Protein AF-A0A9D1P6Y2-F1 (afdb_monomer)

Radius of gyration: 13.57 Å; Cα contacts (8 Å, |Δi|>4): 41; chains: 1; bounding box: 32×28×33 Å

Structure (mmCIF, N/CA/C/O backbone):
data_AF-A0A9D1P6Y2-F1
#
_entry.id   AF-A0A9D1P6Y2-F1
#
loop_
_atom_site.group_PDB
_atom_site.id
_atom_site.type_symbol
_atom_site.label_atom_id
_atom_site.label_alt_id
_atom_site.label_comp_id
_atom_site.label_asym_id
_atom_site.label_entity_id
_atom_site.label_seq_id
_atom_site.pdbx_PDB_ins_code
_atom_site.Cartn_x
_atom_site.Cartn_y
_atom_site.Cartn_z
_atom_site.occupancy
_atom_site.B_iso_or_equiv
_atom_site.auth_seq_id
_atom_site.auth_comp_id
_atom_site.auth_asym_id
_atom_site.auth_atom_id
_atom_site.pdbx_PDB_model_num
ATOM 1 N N . MET A 1 1 ? -14.245 -8.003 -2.559 1.00 55.44 1 MET A N 1
ATOM 2 C CA . MET A 1 1 ? -13.413 -8.554 -1.472 1.00 55.44 1 MET A CA 1
ATOM 3 C C . MET A 1 1 ? -13.317 -7.451 -0.439 1.00 55.44 1 MET A C 1
ATOM 5 O O . MET A 1 1 ? -12.826 -6.387 -0.783 1.00 55.44 1 MET A O 1
ATOM 9 N N . ASP A 1 2 ? -13.884 -7.633 0.751 1.00 71.25 2 ASP A N 1
ATOM 10 C CA . ASP A 1 2 ? -13.990 -6.552 1.735 1.00 71.25 2 ASP A CA 1
ATOM 11 C C . ASP A 1 2 ? -12.659 -6.337 2.456 1.00 71.25 2 ASP A C 1
ATOM 13 O O . ASP A 1 2 ? -12.225 -7.145 3.281 1.00 71.25 2 ASP A O 1
ATOM 17 N N . PHE A 1 3 ? -12.001 -5.226 2.135 1.00 71.19 3 PHE A N 1
ATOM 18 C CA . PHE A 1 3 ? -10.701 -4.860 2.689 1.00 71.19 3 PHE A CA 1
ATOM 19 C C . PHE A 1 3 ? -10.726 -4.743 4.221 1.00 71.19 3 PHE A C 1
ATOM 21 O O . PHE A 1 3 ? -9.833 -5.242 4.907 1.00 71.19 3 PHE A O 1
ATOM 28 N N . ASN A 1 4 ? -11.814 -4.200 4.774 1.00 75.00 4 ASN A N 1
ATOM 29 C CA . ASN A 1 4 ? -12.042 -4.139 6.218 1.00 75.00 4 ASN A CA 1
ATOM 30 C C . ASN A 1 4 ? -12.024 -5.526 6.885 1.00 75.00 4 ASN A C 1
ATOM 32 O O . ASN A 1 4 ? -11.501 -5.680 7.986 1.00 75.00 4 ASN A O 1
ATOM 36 N N . THR A 1 5 ? -12.537 -6.560 6.215 1.00 79.50 5 THR A N 1
ATOM 37 C CA . THR A 1 5 ? -12.526 -7.933 6.739 1.00 79.50 5 THR A CA 1
ATOM 38 C C . THR A 1 5 ? -11.121 -8.536 6.729 1.00 79.50 5 THR A C 1
ATOM 40 O O . THR A 1 5 ? -10.780 -9.315 7.620 1.00 79.50 5 THR A O 1
ATOM 43 N N . ILE A 1 6 ? -10.284 -8.175 5.752 1.00 78.12 6 ILE A N 1
ATOM 44 C CA . ILE A 1 6 ? -8.876 -8.597 5.700 1.00 78.12 6 ILE A CA 1
ATOM 45 C C . ILE A 1 6 ? -8.096 -7.934 6.836 1.00 78.12 6 ILE A C 1
ATOM 47 O O . ILE A 1 6 ? -7.415 -8.627 7.594 1.00 78.12 6 ILE A O 1
ATOM 51 N N . LEU A 1 7 ? -8.252 -6.617 7.005 1.00 77.56 7 LEU A N 1
ATOM 52 C CA . LEU A 1 7 ? -7.624 -5.888 8.103 1.00 77.56 7 LEU A CA 1
ATOM 53 C C . LEU A 1 7 ? -8.046 -6.450 9.459 1.00 77.56 7 LEU A C 1
ATOM 55 O O . LEU A 1 7 ? -7.185 -6.714 10.289 1.00 77.56 7 LEU A O 1
ATOM 59 N N . ALA A 1 8 ? -9.342 -6.699 9.668 1.00 80.88 8 ALA A N 1
ATOM 60 C CA . ALA A 1 8 ? -9.852 -7.261 10.916 1.00 80.88 8 ALA A CA 1
ATOM 61 C C . ALA A 1 8 ? -9.261 -8.647 11.228 1.00 80.88 8 ALA A C 1
ATOM 63 O O . ALA A 1 8 ? -8.927 -8.928 12.378 1.00 80.88 8 ALA A O 1
ATOM 64 N N . GLN A 1 9 ? -9.071 -9.505 10.220 1.00 80.94 9 GLN A N 1
ATOM 65 C CA . GLN A 1 9 ? -8.436 -10.813 10.409 1.00 80.94 9 GLN A CA 1
ATOM 66 C C . GLN A 1 9 ? -6.945 -10.708 10.749 1.00 80.94 9 GLN A C 1
ATOM 68 O O . GLN A 1 9 ? -6.467 -11.414 11.637 1.00 80.94 9 GLN A O 1
ATOM 73 N N . ILE A 1 10 ? -6.203 -9.831 10.066 1.00 79.50 10 ILE A N 1
ATOM 74 C CA . ILE A 1 10 ? -4.776 -9.606 10.342 1.00 79.50 10 ILE A CA 1
ATOM 75 C C . ILE A 1 10 ? -4.601 -8.986 11.734 1.00 79.50 10 ILE A C 1
ATOM 77 O O . ILE A 1 10 ? -3.776 -9.453 12.519 1.00 79.50 10 ILE A O 1
ATOM 81 N N . ALA A 1 11 ? -5.429 -7.997 12.063 1.00 81.31 11 ALA A N 1
ATOM 82 C CA . ALA A 1 11 ? -5.496 -7.340 13.361 1.00 81.31 11 ALA A CA 1
ATOM 83 C C . ALA A 1 11 ? -5.750 -8.349 14.491 1.00 81.31 11 ALA A C 1
ATOM 85 O O . ALA A 1 11 ? -4.963 -8.433 15.434 1.00 81.31 11 ALA A O 1
ATOM 86 N N . ALA A 1 12 ? -6.772 -9.200 14.345 1.00 82.62 12 ALA A N 1
ATOM 87 C CA . ALA A 1 12 ? -7.081 -10.256 15.308 1.00 82.62 12 ALA A CA 1
ATOM 88 C C . ALA A 1 12 ? -5.931 -11.264 15.466 1.00 82.62 12 ALA A C 1
ATOM 90 O O . ALA A 1 12 ? -5.635 -11.703 16.575 1.00 82.62 12 ALA A O 1
ATOM 91 N N . ARG A 1 13 ? -5.241 -11.608 14.371 1.00 81.25 13 ARG A N 1
ATOM 92 C CA . ARG A 1 13 ? -4.110 -12.546 14.394 1.00 81.25 13 ARG A CA 1
ATOM 93 C C . ARG A 1 13 ? -2.871 -11.972 15.084 1.00 81.25 13 ARG A C 1
ATOM 95 O O . ARG A 1 13 ? -2.141 -12.716 15.731 1.00 81.25 13 ARG A O 1
ATOM 102 N N . HIS A 1 14 ? -2.635 -10.671 14.947 1.00 75.44 14 HIS A N 1
ATOM 103 C CA . HIS A 1 14 ? -1.459 -9.995 15.495 1.00 75.44 14 HIS A CA 1
ATOM 104 C C . HIS A 1 14 ? -1.736 -9.226 16.800 1.00 75.44 14 HIS A C 1
ATOM 106 O O . HIS A 1 14 ? -0.823 -8.589 17.314 1.00 75.44 14 HIS A O 1
ATOM 112 N N . ASN A 1 15 ? -2.948 -9.313 17.368 1.00 81.56 15 ASN A N 1
ATOM 113 C CA . ASN A 1 15 ? -3.380 -8.528 18.540 1.00 81.56 15 ASN A CA 1
ATOM 114 C C . ASN A 1 15 ? -3.176 -7.011 18.347 1.00 81.56 15 ASN A C 1
ATOM 116 O O . ASN A 1 15 ? -2.755 -6.295 19.252 1.00 81.56 15 ASN A O 1
ATOM 120 N N . THR A 1 16 ? -3.456 -6.525 17.143 1.00 81.56 16 THR A N 1
ATOM 121 C CA . THR A 1 16 ? -3.383 -5.104 16.768 1.00 81.56 16 THR A CA 1
ATOM 122 C C . THR A 1 16 ? -4.769 -4.625 16.325 1.00 81.56 16 THR A C 1
ATOM 124 O O . THR A 1 16 ? -5.712 -5.416 16.277 1.00 81.56 16 THR A O 1
ATOM 127 N N . THR A 1 17 ? -4.937 -3.327 16.071 1.00 84.62 17 THR A N 1
ATOM 128 C CA . THR A 1 17 ? -6.159 -2.767 15.490 1.00 84.62 17 THR A CA 1
ATOM 129 C C . THR A 1 17 ? -6.068 -2.741 13.961 1.00 84.62 17 THR A C 1
ATOM 131 O O . THR A 1 17 ? -4.985 -2.557 13.402 1.00 84.62 17 THR A O 1
ATOM 134 N N . PRO A 1 18 ? -7.195 -2.891 13.245 1.00 78.38 18 PRO A N 1
ATOM 135 C CA . PRO A 1 18 ? -7.210 -2.800 11.783 1.00 78.38 18 PRO A CA 1
ATOM 136 C C . PRO A 1 18 ? -6.675 -1.453 11.274 1.00 78.38 18 PRO A C 1
ATOM 138 O O . PRO A 1 18 ? -6.021 -1.413 10.235 1.00 78.38 18 PRO A O 1
ATOM 141 N N . GLU A 1 19 ? -6.880 -0.373 12.033 1.00 83.44 19 GLU A N 1
ATOM 142 C CA . GLU A 1 19 ? -6.307 0.950 11.758 1.00 83.44 19 GLU A CA 1
ATOM 143 C C . GLU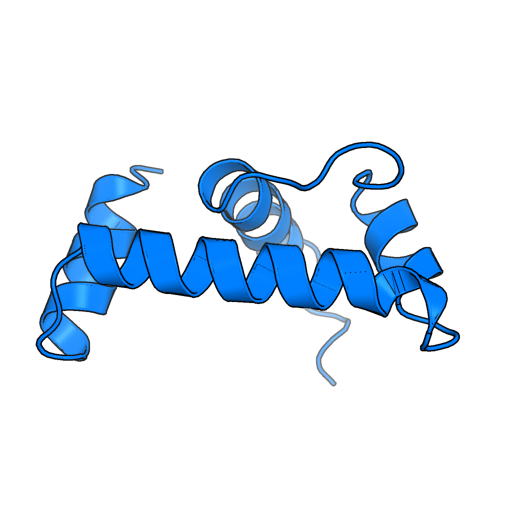 A 1 19 ? -4.776 0.951 11.829 1.00 83.44 19 GLU A C 1
ATOM 145 O O . GLU A 1 19 ? -4.122 1.506 10.949 1.00 83.44 19 GLU A O 1
ATOM 150 N N . GLU A 1 20 ? -4.184 0.302 12.836 1.00 82.88 20 GLU A N 1
ATOM 151 C CA . GLU A 1 20 ? -2.727 0.231 12.962 1.00 82.88 20 GLU A CA 1
ATOM 152 C C . GLU A 1 20 ? -2.124 -0.668 11.879 1.00 82.88 20 GLU A C 1
ATOM 154 O O . GLU A 1 20 ? -1.103 -0.319 11.290 1.00 82.88 20 GLU A O 1
ATOM 159 N N . VAL A 1 21 ? -2.784 -1.779 11.534 1.00 82.50 21 VAL A N 1
ATOM 160 C CA . VAL A 1 21 ? -2.388 -2.611 10.384 1.00 82.50 21 VAL A CA 1
ATOM 161 C C . VAL A 1 21 ? -2.404 -1.789 9.094 1.00 82.50 21 VAL A C 1
ATOM 163 O O . VAL A 1 21 ? -1.432 -1.819 8.341 1.00 82.50 21 VAL A O 1
ATOM 166 N N . TYR A 1 22 ? -3.466 -1.015 8.856 1.00 83.88 22 TYR A N 1
ATOM 167 C CA . TYR A 1 22 ? -3.560 -0.134 7.694 1.00 83.88 22 TYR A CA 1
ATOM 168 C C . TYR A 1 22 ? -2.423 0.891 7.667 1.00 83.88 22 TYR A C 1
ATOM 170 O O . TYR A 1 22 ? -1.760 1.064 6.643 1.00 83.88 22 TYR A O 1
ATOM 178 N N . ARG A 1 23 ? -2.150 1.523 8.811 1.00 83.94 23 ARG A N 1
ATOM 179 C CA . ARG A 1 23 ? -1.100 2.532 8.953 1.00 83.94 23 ARG A CA 1
ATOM 180 C C . ARG A 1 23 ? 0.286 1.955 8.681 1.00 83.94 23 ARG A C 1
ATOM 182 O O . ARG A 1 23 ? 1.045 2.536 7.912 1.00 83.94 23 ARG A O 1
ATOM 189 N N . GLN A 1 24 ? 0.597 0.794 9.254 1.00 82.56 24 GLN A N 1
ATOM 190 C CA . GLN A 1 24 ? 1.868 0.100 9.032 1.00 82.56 24 GLN A CA 1
ATOM 191 C C . GLN A 1 24 ? 2.030 -0.337 7.575 1.00 82.56 24 GLN A C 1
ATOM 193 O O . GLN A 1 24 ? 3.116 -0.202 7.007 1.00 82.56 24 GLN A O 1
ATOM 198 N N . MET A 1 25 ? 0.955 -0.815 6.939 1.00 82.19 25 MET A N 1
ATOM 199 C CA . MET A 1 25 ? 0.978 -1.135 5.511 1.00 82.19 25 MET A CA 1
ATOM 200 C C . MET A 1 25 ? 1.262 0.107 4.671 1.00 82.19 25 MET A C 1
ATOM 202 O O . MET A 1 25 ? 2.108 0.047 3.785 1.00 82.19 25 MET A O 1
ATOM 206 N N . GLN A 1 26 ? 0.611 1.232 4.973 1.00 82.75 26 GLN A N 1
ATOM 207 C CA . GLN A 1 26 ? 0.826 2.478 4.249 1.00 82.75 26 GLN A CA 1
ATOM 208 C C . GLN A 1 26 ? 2.275 2.961 4.381 1.00 82.75 26 GLN A C 1
ATOM 210 O O . GLN A 1 26 ? 2.918 3.207 3.367 1.00 82.75 26 GLN A O 1
ATOM 215 N N . ILE A 1 27 ? 2.828 2.979 5.599 1.00 84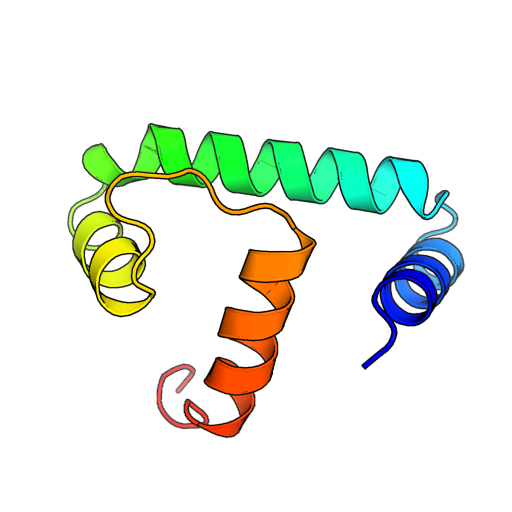.44 27 ILE A N 1
ATOM 216 C CA . ILE A 1 27 ? 4.233 3.345 5.846 1.00 84.44 27 ILE A CA 1
ATOM 217 C C . ILE A 1 27 ? 5.182 2.427 5.067 1.00 84.44 27 ILE A C 1
ATOM 219 O O . ILE A 1 27 ? 6.125 2.899 4.440 1.00 84.44 27 ILE A O 1
ATOM 223 N N . SER A 1 28 ? 4.922 1.117 5.071 1.00 83.81 28 SER A N 1
ATOM 224 C CA . SER A 1 28 ? 5.755 0.140 4.359 1.00 83.81 28 SER A CA 1
ATOM 225 C C . SER A 1 28 ? 5.706 0.333 2.841 1.00 83.81 28 SER A C 1
ATOM 227 O O . SER A 1 28 ? 6.725 0.193 2.166 1.00 83.81 28 SER A O 1
ATOM 229 N N . ILE A 1 29 ? 4.527 0.653 2.297 1.00 82.19 29 ILE A N 1
ATOM 230 C CA . ILE A 1 29 ? 4.338 0.942 0.871 1.00 82.19 29 ILE A CA 1
ATOM 231 C C . ILE A 1 29 ? 5.025 2.257 0.508 1.00 82.19 29 ILE A C 1
ATOM 233 O O . ILE A 1 29 ? 5.750 2.291 -0.481 1.00 82.19 29 ILE A O 1
ATOM 237 N N . GLU A 1 30 ? 4.849 3.312 1.305 1.00 83.56 30 GLU A N 1
ATOM 238 C CA . GLU A 1 30 ? 5.494 4.610 1.093 1.00 83.56 30 GLU A CA 1
ATOM 239 C C . GLU A 1 30 ? 7.023 4.494 1.142 1.00 83.56 30 GLU A C 1
ATOM 241 O O . GLU A 1 30 ? 7.695 4.987 0.238 1.00 83.56 30 GLU A O 1
ATOM 246 N N . ASP A 1 31 ? 7.580 3.780 2.124 1.00 83.56 31 ASP A N 1
ATOM 247 C CA . ASP A 1 31 ? 9.023 3.520 2.222 1.00 83.56 31 ASP A CA 1
ATOM 248 C C . ASP A 1 31 ? 9.530 2.724 1.009 1.00 83.56 31 ASP A C 1
ATOM 250 O O . ASP A 1 31 ? 10.511 3.107 0.367 1.00 83.56 31 ASP A O 1
ATOM 254 N N . ALA A 1 32 ? 8.816 1.664 0.612 1.00 80.50 32 ALA A N 1
ATOM 255 C CA . ALA A 1 32 ? 9.165 0.872 -0.565 1.00 80.50 32 ALA A CA 1
ATOM 256 C C . ALA A 1 32 ? 9.018 1.661 -1.881 1.00 80.50 32 ALA A C 1
ATOM 258 O O . ALA A 1 32 ? 9.765 1.412 -2.833 1.00 80.50 32 ALA A O 1
ATOM 259 N N . TYR A 1 33 ? 8.087 2.616 -1.937 1.00 77.12 33 TYR A N 1
ATOM 260 C CA . TYR A 1 33 ? 7.892 3.525 -3.060 1.00 77.12 33 TYR A CA 1
ATOM 261 C C . TYR A 1 33 ? 8.987 4.593 -3.103 1.00 77.12 33 TYR A C 1
ATOM 263 O O . TYR A 1 33 ? 9.470 4.917 -4.183 1.00 77.12 33 TYR A O 1
ATOM 271 N N . GLN A 1 34 ? 9.448 5.122 -1.969 1.00 80.56 34 GLN A N 1
ATOM 272 C CA . GLN A 1 34 ? 10.590 6.043 -1.941 1.00 80.56 34 GLN A CA 1
ATOM 273 C C . GLN A 1 34 ? 11.887 5.344 -2.359 1.00 80.56 34 GLN A C 1
ATOM 275 O O . GLN A 1 34 ? 12.623 5.858 -3.199 1.00 80.56 34 GLN A O 1
ATOM 280 N N . LYS A 1 35 ? 12.099 4.115 -1.882 1.00 74.94 35 LYS A N 1
ATOM 281 C CA . LYS A 1 35 ? 13.255 3.280 -2.239 1.00 74.94 35 LYS A CA 1
ATOM 282 C C . LYS A 1 35 ? 13.142 2.626 -3.620 1.00 74.94 35 LYS A C 1
ATOM 284 O O . LYS A 1 35 ? 14.035 1.884 -4.027 1.00 74.94 35 LYS A O 1
ATOM 289 N N . ARG A 1 36 ? 12.072 2.896 -4.385 1.00 69.88 36 ARG A N 1
ATOM 290 C CA . ARG A 1 36 ? 11.839 2.268 -5.701 1.00 69.88 36 ARG A CA 1
ATOM 291 C C . ARG A 1 36 ? 12.913 2.584 -6.734 1.00 69.88 36 ARG A C 1
ATOM 293 O O . ARG A 1 36 ? 13.107 1.792 -7.652 1.00 69.88 36 ARG A O 1
ATOM 300 N N . PHE A 1 37 ? 13.580 3.724 -6.578 1.00 64.25 37 PHE A N 1
ATOM 301 C CA . PHE A 1 37 ? 14.653 4.180 -7.459 1.00 64.25 37 PHE A CA 1
ATOM 302 C C . PHE A 1 37 ? 16.054 3.842 -6.942 1.00 64.25 37 PHE A C 1
ATOM 304 O O . PHE A 1 37 ? 17.007 3.952 -7.707 1.00 64.25 37 PHE A O 1
ATOM 311 N N . GLU A 1 38 ? 16.195 3.441 -5.674 1.00 65.62 38 GLU A N 1
ATOM 312 C CA . GLU A 1 38 ? 17.501 3.096 -5.099 1.00 65.62 38 GLU A CA 1
ATOM 313 C C . GLU A 1 38 ? 17.970 1.703 -5.533 1.00 65.62 38 GLU A C 1
ATOM 315 O O . GLU A 1 38 ? 19.163 1.484 -5.729 1.00 65.62 38 GLU A O 1
ATOM 320 N N . GLU A 1 39 ? 17.042 0.763 -5.727 1.00 61.53 39 GLU A N 1
ATOM 321 C CA . GLU A 1 39 ? 17.376 -0.619 -6.065 1.00 61.53 39 GLU A CA 1
ATOM 322 C C . GLU A 1 39 ? 16.964 -0.969 -7.501 1.00 61.53 39 GLU A C 1
ATOM 324 O O . GLU A 1 39 ? 15.778 -1.034 -7.849 1.00 61.53 39 GLU A O 1
ATOM 329 N N . ASN A 1 40 ? 17.972 -1.226 -8.340 1.00 56.03 40 ASN A N 1
ATOM 330 C CA . ASN A 1 40 ? 17.794 -1.688 -9.714 1.00 56.03 40 ASN A CA 1
ATOM 331 C C . ASN A 1 40 ? 16.973 -2.988 -9.729 1.00 56.03 40 ASN A C 1
ATOM 333 O O . ASN A 1 40 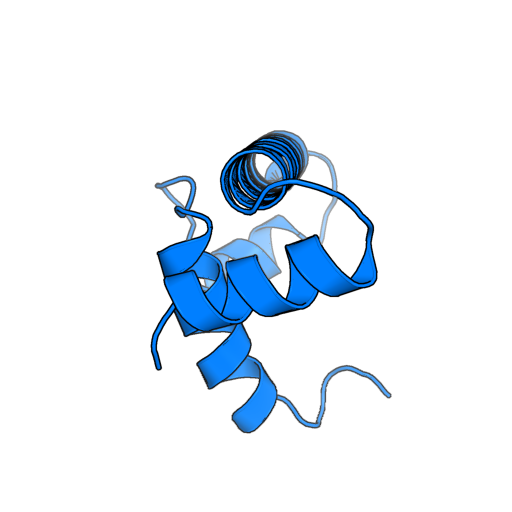? 17.444 -4.038 -9.306 1.00 56.03 40 ASN A O 1
ATOM 337 N N . GLY A 1 41 ? 15.733 -2.902 -10.214 1.00 60.00 41 GLY A N 1
ATOM 338 C CA . GLY A 1 41 ? 14.781 -4.016 -10.282 1.00 60.00 41 GLY A CA 1
ATOM 339 C C . GLY A 1 41 ? 13.427 -3.690 -9.653 1.00 60.00 41 GLY A C 1
ATOM 340 O O . GLY A 1 41 ? 12.394 -4.095 -10.187 1.00 60.00 41 GLY A O 1
ATOM 341 N N . ARG A 1 42 ? 13.393 -2.862 -8.599 1.00 69.19 42 ARG A N 1
ATOM 342 C CA . ARG A 1 42 ? 12.128 -2.432 -7.982 1.00 69.19 42 ARG A CA 1
ATOM 343 C C . ARG A 1 42 ? 11.351 -1.500 -8.898 1.00 69.19 42 ARG A C 1
ATOM 345 O O . ARG A 1 42 ? 10.164 -1.721 -9.095 1.00 69.19 42 ARG A O 1
ATOM 352 N N . ALA A 1 43 ? 12.003 -0.518 -9.519 1.00 68.44 43 ALA A N 1
ATOM 353 C CA . ALA A 1 43 ? 11.351 0.387 -10.470 1.00 68.44 43 ALA A CA 1
ATOM 354 C C . ALA A 1 43 ? 10.615 -0.359 -11.603 1.00 68.44 43 ALA A C 1
ATOM 356 O O . ALA A 1 43 ? 9.518 0.040 -11.983 1.00 68.44 43 ALA A O 1
ATOM 357 N N . ALA A 1 44 ? 11.179 -1.468 -12.100 1.00 73.19 44 ALA A N 1
ATOM 358 C CA . ALA A 1 44 ? 10.537 -2.303 -13.115 1.00 73.19 44 ALA A CA 1
ATOM 359 C C . ALA A 1 44 ? 9.299 -3.034 -12.567 1.00 73.19 44 ALA A C 1
ATOM 361 O O . ALA A 1 44 ? 8.273 -3.062 -13.237 1.00 73.19 44 ALA A O 1
ATOM 362 N N . LEU A 1 45 ? 9.366 -3.550 -11.335 1.00 74.12 45 LEU A N 1
ATOM 363 C CA . LEU A 1 45 ? 8.223 -4.163 -10.651 1.00 74.12 45 LEU A CA 1
ATOM 364 C C . LEU A 1 45 ? 7.091 -3.146 -10.422 1.00 74.12 45 LEU A C 1
ATOM 366 O O . LEU A 1 45 ? 5.937 -3.420 -10.734 1.00 74.12 45 LEU A O 1
ATOM 370 N N . TRP A 1 46 ? 7.411 -1.951 -9.917 1.00 76.62 46 TRP A N 1
ATOM 371 C CA . TRP A 1 46 ? 6.432 -0.874 -9.719 1.00 76.62 46 TRP A CA 1
ATOM 372 C C . TRP A 1 46 ? 5.808 -0.424 -11.045 1.00 76.62 46 TRP A C 1
ATOM 374 O O . TRP A 1 46 ? 4.601 -0.185 -11.108 1.00 76.62 46 TRP A O 1
ATOM 384 N N . LYS A 1 47 ? 6.606 -0.402 -12.117 1.00 75.62 47 LYS A N 1
ATOM 385 C CA . LYS A 1 47 ? 6.145 -0.162 -13.485 1.00 75.62 47 LYS A CA 1
ATOM 386 C C . LYS A 1 47 ? 5.198 -1.237 -14.003 1.00 75.62 47 LYS A C 1
ATOM 388 O O . LYS A 1 47 ? 4.140 -0.910 -14.529 1.00 75.62 47 LYS A O 1
ATOM 393 N N . GLU A 1 48 ? 5.530 -2.506 -13.805 1.00 76.06 48 GLU A N 1
ATOM 394 C CA . GLU A 1 48 ? 4.684 -3.633 -14.208 1.00 76.06 48 GLU A CA 1
ATOM 395 C C . GLU A 1 48 ? 3.354 -3.659 -13.436 1.00 76.06 48 GLU A C 1
ATOM 397 O O . GLU A 1 48 ? 2.294 -3.939 -13.998 1.00 76.06 48 GLU A O 1
ATOM 402 N N . LEU A 1 49 ? 3.382 -3.272 -12.158 1.00 72.12 49 LEU A N 1
ATOM 403 C CA . LEU A 1 49 ? 2.176 -3.111 -11.348 1.00 72.12 49 LEU A CA 1
ATOM 404 C C . LEU A 1 49 ? 1.312 -1.915 -11.799 1.00 72.12 49 LEU A C 1
ATOM 406 O O . LEU A 1 49 ? 0.099 -1.918 -11.554 1.00 72.12 49 LEU A O 1
ATOM 410 N N . GLY A 1 50 ? 1.892 -0.943 -12.513 1.00 75.69 50 GLY A N 1
ATOM 411 C CA . GLY A 1 50 ? 1.232 0.284 -12.974 1.00 75.69 50 GLY A CA 1
ATOM 412 C C . GLY A 1 50 ? 1.253 1.420 -11.946 1.00 75.69 50 GLY A C 1
ATOM 413 O O . GLY A 1 50 ? 0.407 2.307 -11.992 1.00 75.69 50 GLY A O 1
ATOM 414 N N . PHE A 1 51 ? 2.195 1.378 -11.005 1.00 74.31 51 PHE A N 1
ATOM 415 C CA . PHE A 1 51 ? 2.374 2.354 -9.929 1.00 74.31 51 PHE A CA 1
ATOM 416 C C . PHE A 1 51 ? 3.672 3.144 -10.149 1.00 74.31 51 PHE A C 1
ATOM 418 O O . PHE A 1 51 ? 4.604 3.084 -9.350 1.00 74.31 51 PHE A O 1
ATOM 425 N N . GLU A 1 52 ? 3.761 3.832 -11.288 1.00 67.00 52 GLU A N 1
ATOM 426 C CA . GLU A 1 52 ? 4.960 4.588 -11.700 1.00 67.00 52 GLU A CA 1
ATOM 427 C C . GLU A 1 52 ? 4.981 5.994 -11.082 1.00 67.00 52 GLU A C 1
ATOM 429 O O . GLU A 1 52 ? 6.009 6.461 -10.578 1.00 67.00 5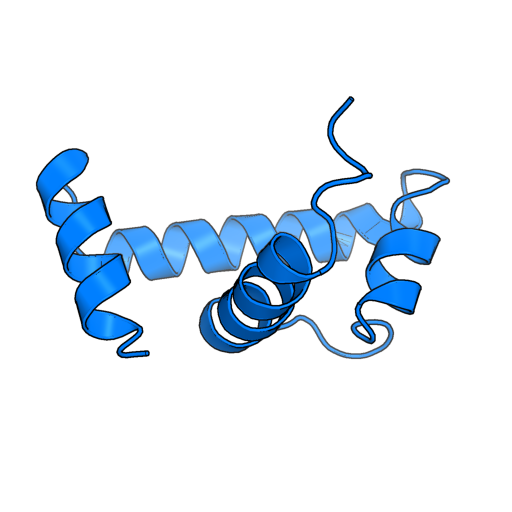2 GLU A O 1
ATOM 434 N N . ASP A 1 53 ? 3.808 6.630 -11.108 1.00 66.88 53 ASP A N 1
ATOM 435 C CA . ASP A 1 53 ? 3.610 8.048 -10.806 1.00 66.88 53 ASP A CA 1
ATOM 436 C C . ASP A 1 53 ? 2.911 8.283 -9.461 1.00 66.88 53 ASP A C 1
ATOM 438 O O . ASP A 1 53 ? 3.131 9.305 -8.811 1.00 66.88 53 ASP A O 1
ATOM 442 N N . GLN A 1 54 ? 2.132 7.310 -8.978 1.00 74.81 54 GLN A N 1
ATOM 443 C CA . GLN A 1 54 ? 1.364 7.444 -7.744 1.00 74.81 54 GLN A CA 1
ATOM 444 C C . GLN A 1 54 ? 1.694 6.340 -6.738 1.00 74.81 54 GLN A C 1
ATOM 446 O O . GLN A 1 54 ? 1.684 5.155 -7.071 1.00 74.81 54 GLN A O 1
ATOM 451 N N . CYS A 1 55 ? 1.940 6.747 -5.487 1.00 74.19 55 CYS A N 1
ATOM 452 C CA . CYS A 1 55 ? 2.039 5.822 -4.364 1.00 74.19 55 CYS A CA 1
ATOM 453 C C . CYS A 1 55 ? 0.662 5.170 -4.148 1.00 74.19 55 CYS A C 1
ATOM 455 O O . CYS A 1 55 ? -0.315 5.898 -3.928 1.00 74.19 55 CYS A O 1
ATOM 457 N N . PRO A 1 56 ? 0.542 3.837 -4.254 1.00 78.25 56 PRO A N 1
ATOM 458 C CA . PRO A 1 56 ? -0.743 3.178 -4.099 1.00 78.25 56 PRO A CA 1
ATOM 459 C C . PRO A 1 56 ? -1.223 3.221 -2.654 1.00 78.25 56 PRO A C 1
ATOM 461 O O . PRO A 1 56 ? -0.430 3.125 -1.717 1.00 78.25 56 PRO A O 1
ATOM 464 N N . THR A 1 57 ? -2.540 3.285 -2.462 1.00 82.25 57 THR A N 1
ATOM 465 C CA . THR A 1 57 ? -3.109 3.015 -1.140 1.00 82.25 57 THR A CA 1
ATOM 466 C C . THR A 1 57 ? -2.978 1.524 -0.807 1.00 82.25 57 THR A C 1
ATOM 468 O O . THR A 1 57 ? -2.937 0.690 -1.720 1.00 82.25 57 THR A O 1
ATOM 471 N N . PRO A 1 58 ? -2.952 1.146 0.484 1.00 78.75 58 PRO A N 1
ATOM 472 C CA . PRO A 1 58 ? -2.955 -0.257 0.898 1.00 78.75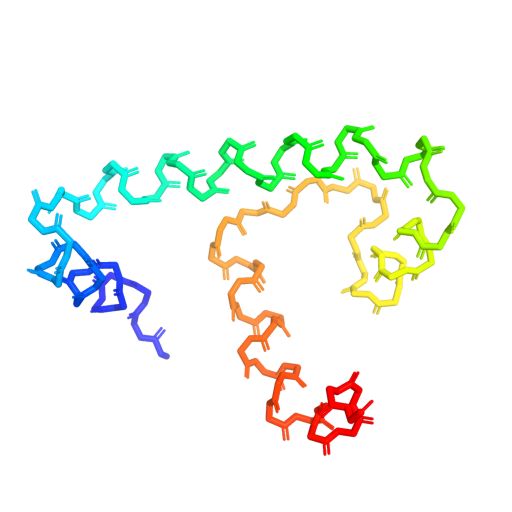 58 PRO A CA 1
ATOM 473 C C . PRO A 1 58 ? -4.071 -1.083 0.242 1.00 78.75 58 PRO A C 1
ATOM 475 O O . PRO A 1 58 ? -3.853 -2.244 -0.095 1.00 78.75 58 PRO A O 1
ATOM 478 N N . GLU A 1 59 ? -5.233 -0.470 0.003 1.00 79.44 59 GLU A N 1
ATOM 479 C CA . GLU A 1 59 ? -6.368 -1.060 -0.716 1.00 79.44 59 GLU A CA 1
ATOM 480 C C . GLU A 1 59 ? -6.031 -1.361 -2.174 1.00 79.44 59 GLU A C 1
ATOM 482 O O . GLU A 1 59 ? -6.113 -2.512 -2.599 1.00 79.44 59 GLU A O 1
ATOM 487 N N . GLN A 1 60 ? -5.578 -0.352 -2.924 1.00 78.56 60 GLN A N 1
ATOM 488 C CA . GLN A 1 60 ? -5.220 -0.506 -4.335 1.00 78.56 60 GLN A CA 1
ATOM 489 C C . GLN A 1 60 ? -4.062 -1.487 -4.522 1.00 78.56 60 GLN A C 1
ATOM 491 O O . GLN A 1 60 ? -4.050 -2.270 -5.473 1.00 78.56 60 GLN A O 1
ATOM 496 N N . PHE A 1 61 ? -3.095 -1.463 -3.604 1.00 77.56 61 PHE A N 1
ATOM 497 C CA . PHE A 1 61 ? -1.970 -2.384 -3.598 1.00 77.56 61 PHE A CA 1
ATOM 498 C C . PHE A 1 61 ? -2.434 -3.821 -3.342 1.00 77.56 61 PHE A C 1
ATOM 500 O O . PHE A 1 61 ? -2.035 -4.724 -4.073 1.00 77.56 61 PHE A O 1
ATOM 507 N N . LEU A 1 62 ? -3.322 -4.045 -2.365 1.00 75.00 62 LEU A N 1
ATOM 508 C CA . LEU A 1 62 ? -3.886 -5.369 -2.092 1.00 75.00 62 LEU A CA 1
ATOM 509 C C . LEU A 1 62 ? -4.846 -5.853 -3.178 1.00 75.00 62 LEU A C 1
ATOM 511 O O . LEU A 1 62 ? -4.882 -7.050 -3.427 1.00 75.00 62 LEU A O 1
ATOM 515 N N . GLU A 1 63 ? -5.586 -4.985 -3.862 1.00 75.31 63 GLU A N 1
ATOM 516 C CA . GLU A 1 63 ? -6.384 -5.395 -5.022 1.00 75.31 63 GLU A CA 1
ATOM 517 C C . GLU A 1 63 ? -5.493 -5.814 -6.194 1.00 75.31 63 GLU A C 1
ATOM 519 O O . GLU A 1 63 ? -5.707 -6.869 -6.796 1.00 75.31 63 GLU A O 1
ATOM 524 N N . LYS A 1 64 ? -4.442 -5.039 -6.488 1.00 71.81 64 LYS A N 1
ATOM 525 C CA . LYS A 1 64 ? -3.484 -5.356 -7.556 1.00 71.81 64 LYS A CA 1
ATOM 526 C C . LYS A 1 64 ? -2.654 -6.593 -7.252 1.00 71.81 64 LYS A C 1
ATOM 528 O O . LYS A 1 64 ? -2.485 -7.427 -8.135 1.00 71.81 64 LYS A O 1
ATOM 533 N N . ILE A 1 65 ? -2.159 -6.743 -6.026 1.00 68.94 65 ILE A N 1
ATOM 534 C CA . ILE A 1 65 ? -1.392 -7.920 -5.609 1.00 68.94 65 ILE A CA 1
ATOM 535 C C . ILE A 1 65 ? -2.308 -9.108 -5.336 1.00 68.94 65 ILE A C 1
ATOM 537 O O . ILE A 1 65 ? -1.956 -10.219 -5.686 1.00 68.94 65 ILE A O 1
ATOM 541 N N . GLY A 1 66 ? -3.495 -8.927 -4.770 1.00 64.00 66 GLY A N 1
ATOM 542 C CA . GLY A 1 66 ? -4.461 -10.006 -4.553 1.00 64.00 66 GLY A CA 1
ATOM 543 C C . GLY A 1 66 ? -4.988 -10.579 -5.870 1.00 64.00 66 GLY A C 1
ATOM 544 O O . GLY A 1 66 ? -5.022 -11.797 -6.043 1.00 64.00 66 GLY A O 1
ATOM 545 N N . GLY A 1 67 ? -5.308 -9.712 -6.836 1.00 55.91 67 GLY A N 1
ATOM 546 C CA . GLY A 1 67 ? -5.623 -10.1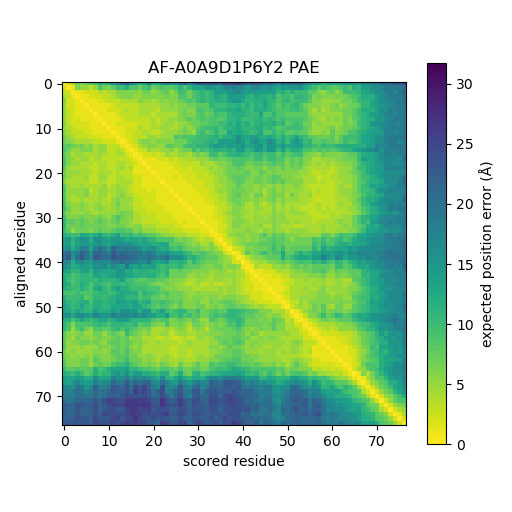11 -8.211 1.00 55.91 67 GLY A CA 1
ATOM 547 C C . GLY A 1 67 ? -4.398 -10.628 -8.972 1.00 55.91 67 GLY A C 1
ATOM 548 O O . GLY A 1 67 ? -4.498 -11.579 -9.746 1.00 55.91 67 GLY A O 1
ATOM 549 N N . GLY A 1 68 ? -3.225 -10.056 -8.698 1.00 47.00 68 GLY A N 1
ATOM 550 C CA . GLY A 1 68 ? -1.943 -10.429 -9.286 1.00 47.00 68 GLY A CA 1
ATOM 551 C C . GLY A 1 68 ? -1.400 -11.767 -8.789 1.00 47.00 68 GLY A C 1
ATOM 552 O O . GLY A 1 68 ? -0.908 -12.525 -9.601 1.00 47.00 68 GLY A O 1
ATOM 553 N N . ILE A 1 69 ? -1.543 -12.134 -7.514 1.00 46.34 69 ILE A N 1
ATOM 554 C CA . ILE A 1 69 ? -1.086 -13.409 -6.926 1.00 46.34 69 ILE A CA 1
ATOM 555 C C . ILE A 1 69 ? -1.940 -14.581 -7.427 1.00 46.34 69 ILE A C 1
ATOM 557 O O . ILE A 1 69 ? -1.433 -15.694 -7.572 1.00 46.34 69 ILE A O 1
ATOM 561 N N . LEU A 1 70 ? -3.207 -14.338 -7.779 1.00 41.69 70 LEU A N 1
ATOM 562 C CA . LEU A 1 70 ? -4.021 -15.319 -8.501 1.00 41.69 70 LEU A CA 1
ATOM 563 C C . LEU A 1 70 ? -3.566 -15.504 -9.964 1.00 41.69 70 LEU A C 1
ATOM 565 O O . LEU A 1 70 ? -3.757 -16.591 -10.507 1.00 41.69 70 LEU A O 1
ATOM 569 N N . GLY A 1 71 ? -2.902 -14.510 -10.571 1.00 37.19 71 GLY A N 1
ATOM 570 C CA . GLY A 1 71 ? -2.261 -14.608 -11.895 1.00 37.19 71 GLY A CA 1
ATOM 571 C C . GLY A 1 71 ? -0.767 -14.984 -11.881 1.00 37.19 71 GLY A C 1
ATOM 572 O O . GLY A 1 71 ? -0.261 -15.545 -12.847 1.00 37.19 71 GLY A O 1
ATOM 573 N N . ALA A 1 72 ? -0.060 -14.739 -10.776 1.00 36.78 72 ALA A N 1
ATOM 574 C CA . ALA A 1 72 ? 1.392 -14.822 -10.627 1.00 36.78 72 ALA A CA 1
ATOM 575 C C . ALA A 1 72 ? 1.817 -15.979 -9.712 1.00 36.78 72 ALA A C 1
ATOM 577 O O . ALA A 1 72 ? 2.828 -15.899 -9.010 1.00 36.78 72 ALA A O 1
ATOM 578 N N . ARG A 1 73 ? 1.118 -17.121 -9.792 1.00 37.47 73 ARG A N 1
ATOM 579 C CA . ARG A 1 73 ? 1.601 -18.437 -9.309 1.00 37.47 73 ARG A CA 1
ATOM 580 C C . ARG A 1 73 ? 2.867 -18.932 -10.051 1.00 37.47 73 ARG A C 1
ATOM 582 O O . ARG A 1 73 ? 3.065 -20.134 -10.193 1.00 37.47 73 ARG A O 1
ATOM 589 N N . GLY A 1 74 ? 3.711 -18.024 -10.542 1.00 39.16 74 GLY A N 1
ATOM 590 C CA . GLY A 1 74 ? 4.943 -18.307 -11.276 1.00 39.16 74 GLY A CA 1
ATOM 591 C C . GLY A 1 74 ? 6.174 -17.516 -10.819 1.00 39.16 74 GLY A C 1
ATOM 592 O O . GLY A 1 74 ? 7.257 -17.838 -11.290 1.00 39.16 74 GLY A O 1
ATOM 593 N N . LEU A 1 75 ? 6.053 -16.524 -9.921 1.00 43.34 75 LEU A N 1
ATOM 594 C CA . LEU A 1 75 ? 7.183 -15.647 -9.545 1.00 43.34 75 LEU A CA 1
ATOM 595 C C . LEU A 1 75 ? 7.770 -15.897 -8.146 1.00 43.34 75 LEU A C 1
ATOM 597 O O . LEU A 1 75 ? 8.818 -15.350 -7.821 1.00 43.34 75 LEU A O 1
ATOM 601 N N . PHE A 1 76 ? 7.153 -16.765 -7.343 1.00 39.97 76 PHE A N 1
ATOM 602 C CA . PHE A 1 76 ? 7.758 -17.299 -6.119 1.00 39.97 76 PHE A CA 1
ATOM 603 C C . PHE A 1 76 ? 8.113 -18.770 -6.350 1.00 39.97 76 PHE A C 1
ATOM 605 O O . PHE A 1 76 ? 7.374 -19.666 -5.937 1.00 39.97 76 PHE A O 1
ATOM 612 N N . ARG A 1 77 ? 9.200 -19.022 -7.080 1.00 35.62 77 ARG A N 1
ATOM 613 C CA . ARG A 1 77 ? 9.823 -20.343 -7.165 1.00 35.62 77 ARG A CA 1
ATOM 614 C C . ARG A 1 77 ? 11.311 -20.230 -6.893 1.00 35.62 77 ARG 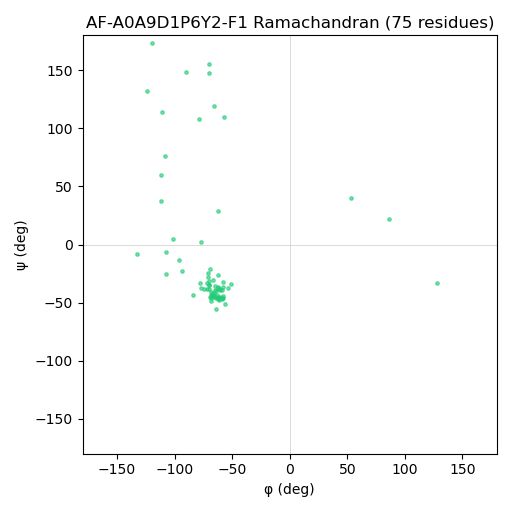A C 1
ATOM 616 O O . ARG A 1 77 ? 11.901 -19.241 -7.372 1.00 35.62 77 ARG A O 1
#

Solvent-accessible surface area (backbone atoms only — not comparable to full-atom values): 4547 Å² total; per-residue (Å²): 131,65,63,69,60,52,34,44,53,52,10,66,74,67,77,49,48,38,66,56,53,50,50,52,45,40,52,52,47,53,52,51,57,67,46,21,79,76,42,95,61,46,46,57,52,34,46,74,75,66,44,75,90,51,88,68,51,59,65,58,44,47,51,52,46,56,59,38,52,75,74,45,86,74,77,88,122

Secondary structure (DSSP, 8-state):
--HHHHHHHHHHHHTS-HHHHHHHHHHHHHHHHHGGGTSTTHHHHHHHHT-SSSPPPHHHHHHHHHHHHHH-TTS--

Mean 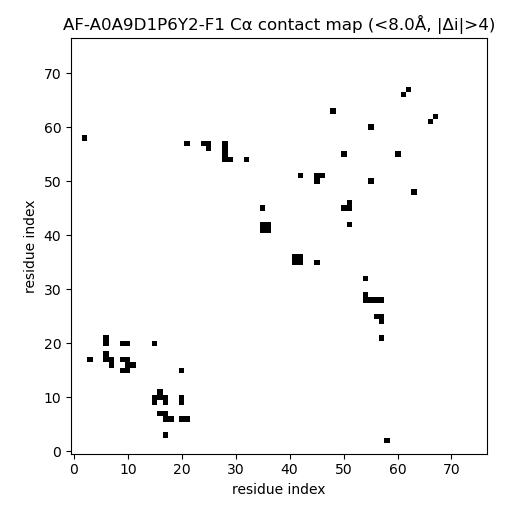predicted aligned error: 9.37 Å

Organism: NCBI:txid2840890

Sequence (77 aa):
MDFNTILAQIAARHNTTPEEVYRQMQISIEDAYQKRFEENGRAALWKELGFEDQCPTPEQFLEKIGGGILGARGLFR

InterPro domains:
  IPR016032 Signal transduction response regulator, C-terminal effector [SSF46894] (5-65)
  IPR036388 Winged helix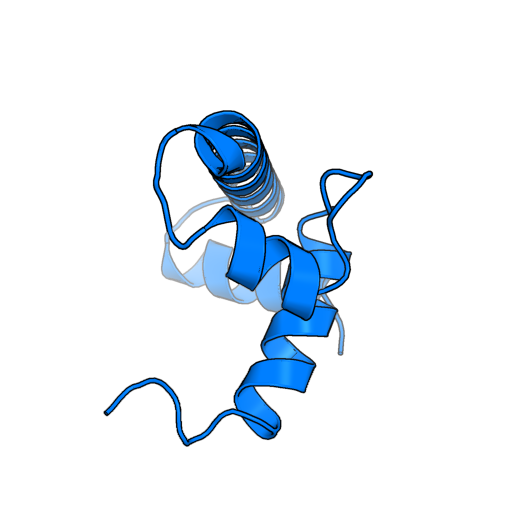-like DNA-binding domain superfamily [G3DSA:1.10.10.10] (3-69)

pLDDT: mean 71.13, std 13.77, range [35.62, 84.62]

Foldseek 3Di:
DDLLVVLVVVCVVVVHHSVVVQVVLLVVLVVLVVCCVVDDPSCVVCVVLVNNPHRDRSVSVCVSVVVVVVVPPPPPD